Protein AF-A0A7C7AFZ4-F1 (afdb_monomer)

Mean predicted aligned error: 6.85 Å

Foldseek 3Di:
DDPVVVVVVVVVVVVLVVQLVVVLVVVVVVCQPPLDDDCVQWPADPVVQWTWHKAADDDPAKIWIWIWHDDPPQKTKIKIFIDHPRHTPDIDIDMHHRD

pLDDT: mean 86.12, std 11.02, range [52.03, 97.06]

Structure (mmCIF, N/CA/C/O backbone):
data_AF-A0A7C7AFZ4-F1
#
_entry.id   AF-A0A7C7AFZ4-F1
#
loop_
_atom_site.group_PDB
_atom_site.id
_atom_site.type_symbol
_atom_site.label_atom_id
_atom_site.label_alt_id
_atom_site.label_comp_id
_atom_site.label_asym_id
_atom_site.label_entity_id
_atom_site.label_seq_id
_atom_site.pdbx_PDB_ins_code
_atom_site.Cartn_x
_atom_site.Cartn_y
_atom_site.Cartn_z
_atom_site.occupancy
_atom_site.B_iso_or_equiv
_atom_site.auth_seq_id
_atom_site.auth_comp_id
_atom_site.auth_asym_id
_atom_site.auth_atom_id
_atom_site.pdbx_PDB_model_num
ATOM 1 N N . MET A 1 1 ? -26.416 13.632 30.093 1.00 53.59 1 MET A N 1
ATOM 2 C CA . MET A 1 1 ? -25.144 13.249 29.438 1.00 53.59 1 MET A CA 1
ATOM 3 C C . MET A 1 1 ? -24.028 14.039 30.119 1.00 53.59 1 MET A C 1
ATOM 5 O O . MET A 1 1 ? -24.160 15.250 30.195 1.00 53.59 1 MET A O 1
ATOM 9 N N . ASN A 1 2 ? -23.039 13.383 30.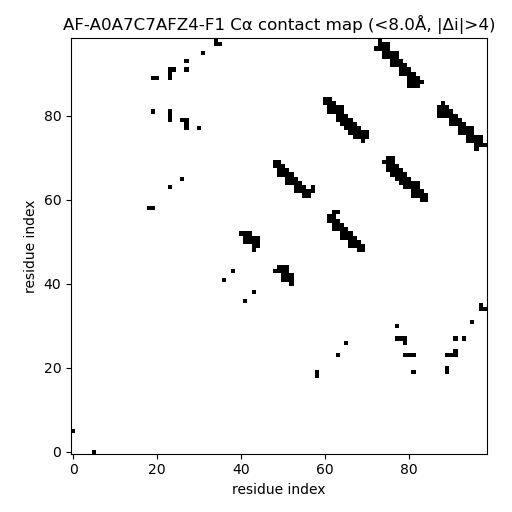739 1.00 66.56 2 ASN A N 1
ATOM 10 C CA . ASN A 1 2 ? -22.001 14.030 31.569 1.00 66.56 2 ASN A CA 1
ATOM 11 C C . ASN A 1 2 ? -20.807 14.475 30.697 1.00 66.56 2 ASN A C 1
ATOM 13 O O . ASN A 1 2 ? -20.442 13.758 29.766 1.00 66.56 2 ASN A O 1
ATOM 17 N N . LEU A 1 3 ? -20.192 15.616 31.024 1.00 67.69 3 LEU A N 1
ATOM 18 C CA . LEU A 1 3 ? -18.971 16.146 30.403 1.00 67.69 3 LEU A CA 1
ATOM 19 C C . LEU A 1 3 ? -17.846 15.095 30.327 1.00 67.69 3 LEU A C 1
ATOM 21 O O . LEU A 1 3 ? -17.151 15.019 29.322 1.00 67.69 3 LEU A O 1
ATOM 25 N N . PHE A 1 4 ? -17.732 14.233 31.342 1.00 63.09 4 PHE A N 1
ATOM 26 C CA . PHE A 1 4 ? -16.768 13.125 31.381 1.00 63.09 4 PHE A CA 1
ATOM 27 C C . PHE A 1 4 ? -17.001 12.073 30.279 1.00 63.09 4 PHE A C 1
ATOM 29 O O . PHE A 1 4 ? -16.064 11.578 29.662 1.00 63.09 4 PHE A O 1
ATOM 36 N N . ILE A 1 5 ? -18.264 11.756 29.981 1.00 61.84 5 ILE A N 1
ATOM 37 C CA . ILE A 1 5 ? -18.616 10.808 28.910 1.00 61.84 5 ILE A CA 1
ATOM 38 C C . ILE A 1 5 ? -18.335 11.443 27.542 1.00 61.84 5 ILE A C 1
ATOM 40 O O . ILE A 1 5 ? -17.912 10.761 26.612 1.00 61.84 5 ILE A O 1
ATOM 44 N N . LEU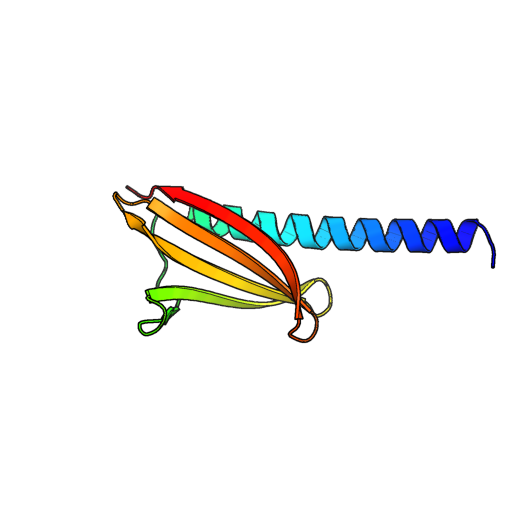 A 1 6 ? -18.553 12.755 27.415 1.00 58.16 6 LEU A N 1
ATOM 45 C CA . LEU A 1 6 ? -18.249 13.490 26.190 1.00 58.16 6 LEU A CA 1
ATOM 46 C C . LEU A 1 6 ? -16.735 13.572 25.946 1.00 58.16 6 LEU A C 1
ATOM 48 O O . LEU A 1 6 ? -16.301 13.323 24.827 1.00 58.16 6 LEU A O 1
ATOM 52 N N . SER A 1 7 ? -15.930 13.846 26.979 1.00 52.03 7 SER A N 1
ATOM 53 C CA . SER A 1 7 ? -14.469 13.888 26.855 1.00 52.03 7 SER A CA 1
ATOM 54 C C . SER A 1 7 ? -13.882 12.523 26.507 1.00 52.03 7 SER A C 1
ATOM 56 O O . SER A 1 7 ? -13.000 12.449 25.662 1.00 52.03 7 SER A O 1
ATOM 58 N N . GLN A 1 8 ? -14.400 11.436 27.091 1.00 62.88 8 GLN A N 1
ATOM 59 C CA . GLN A 1 8 ? -13.991 10.076 26.726 1.00 62.88 8 GLN A CA 1
ATOM 60 C C . GLN A 1 8 ? -1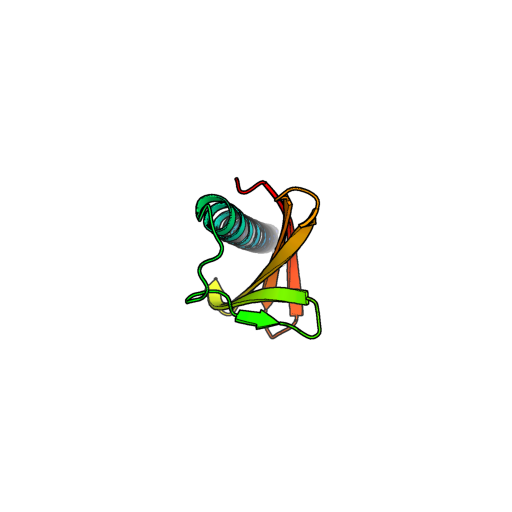4.323 9.743 25.269 1.00 62.88 8 GLN A C 1
ATOM 62 O O . GLN A 1 8 ? -13.485 9.178 24.575 1.00 62.88 8 GLN A O 1
ATOM 67 N N . LYS A 1 9 ? -15.510 10.136 24.785 1.00 61.78 9 LYS A N 1
ATOM 68 C CA . LYS A 1 9 ? -15.887 9.962 23.375 1.00 61.78 9 LYS A CA 1
ATOM 69 C C . LYS A 1 9 ? -14.993 10.762 22.430 1.00 61.78 9 LYS A C 1
ATOM 71 O O . LYS A 1 9 ? -14.572 10.233 21.412 1.00 61.78 9 LYS A O 1
ATOM 76 N N . ILE A 1 10 ? -14.695 12.020 22.755 1.00 65.25 10 ILE A N 1
ATOM 77 C CA . ILE A 1 10 ? -13.801 12.855 21.937 1.00 65.25 10 ILE A CA 1
ATOM 78 C C . ILE A 1 10 ? -12.390 12.262 21.917 1.00 65.25 10 ILE A C 1
ATOM 80 O O . ILE A 1 10 ? -11.789 12.160 20.853 1.00 65.25 10 ILE A O 1
ATOM 84 N N . ASN A 1 11 ? -11.887 11.818 23.072 1.00 66.44 11 ASN A N 1
ATOM 85 C CA . ASN A 1 11 ? -10.559 11.225 23.163 1.00 66.44 11 ASN A CA 1
ATOM 86 C C . ASN A 1 11 ? -10.471 9.908 22.382 1.00 66.44 11 ASN A C 1
ATOM 88 O O . ASN A 1 11 ? -9.511 9.707 21.653 1.00 66.44 11 ASN A O 1
ATOM 92 N N . SER A 1 12 ? -11.494 9.048 22.454 1.00 66.50 12 SER A N 1
ATOM 93 C CA . SER A 1 12 ? -11.502 7.793 21.694 1.00 66.50 12 SER A CA 1
ATOM 94 C C . SER A 1 12 ? -11.589 8.020 20.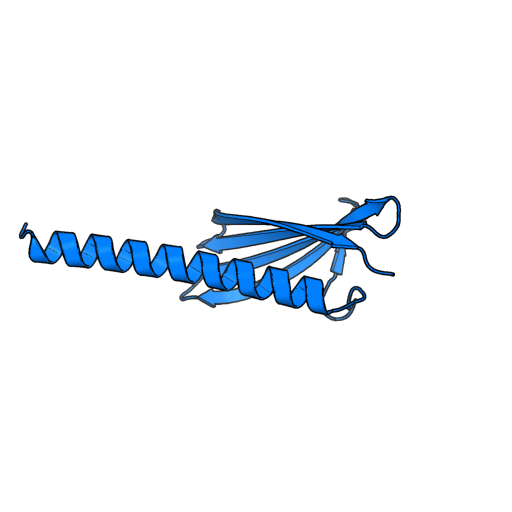183 1.00 66.50 12 SER A C 1
ATOM 96 O O . SER A 1 12 ? -11.011 7.260 19.414 1.00 66.50 12 SER A O 1
ATOM 98 N N . VAL A 1 13 ? -12.322 9.050 19.742 1.00 70.69 13 VAL A N 1
ATOM 99 C CA . VAL A 1 13 ? -12.385 9.432 18.322 1.00 70.69 13 VAL A CA 1
ATOM 100 C C . VAL A 1 13 ? -11.024 9.944 17.854 1.00 70.69 13 VAL A C 1
ATOM 102 O O . VAL A 1 13 ? -10.520 9.457 16.847 1.00 70.69 13 VAL A O 1
ATOM 105 N N . GLY A 1 14 ? -10.391 10.834 18.623 1.00 64.94 14 GLY A N 1
ATOM 106 C CA . GLY A 1 14 ? -9.052 11.340 18.311 1.00 64.94 14 GLY A CA 1
ATOM 107 C C . GLY A 1 14 ? -7.977 10.248 18.314 1.00 64.94 14 GLY A C 1
ATOM 108 O O . GLY A 1 14 ? -7.126 10.220 17.432 1.00 64.94 14 GLY A O 1
ATOM 109 N N . GLU A 1 15 ? -8.036 9.300 19.253 1.00 72.19 15 GLU A N 1
ATOM 110 C CA . GLU A 1 15 ? -7.157 8.123 19.262 1.00 72.19 15 GLU A CA 1
ATOM 111 C C . GLU A 1 15 ? -7.350 7.263 18.009 1.00 72.19 15 GLU A C 1
ATOM 113 O O . GLU A 1 15 ? -6.373 6.769 17.448 1.00 72.19 15 GLU A O 1
ATOM 118 N N . ASN A 1 16 ? -8.589 7.102 17.541 1.00 78.62 16 ASN A N 1
ATOM 119 C CA . ASN A 1 16 ? -8.873 6.326 16.341 1.00 78.62 16 ASN A CA 1
ATOM 120 C C . ASN A 1 16 ? -8.355 7.019 15.069 1.00 78.62 16 ASN A C 1
ATOM 122 O O . ASN A 1 16 ? -7.684 6.384 14.261 1.00 78.62 16 ASN A O 1
ATOM 126 N N . GLU A 1 17 ? -8.584 8.327 14.923 1.00 78.69 17 GLU A N 1
ATOM 127 C CA . GLU A 1 17 ? -8.036 9.125 13.814 1.00 78.69 17 GLU A CA 1
ATOM 128 C C . GLU A 1 17 ? -6.503 9.077 13.786 1.00 78.69 17 GLU A C 1
ATOM 130 O O . GLU A 1 17 ? -5.893 8.886 12.733 1.00 78.69 17 GLU A O 1
ATOM 135 N N . LEU A 1 18 ? -5.867 9.180 14.956 1.00 81.06 18 LEU A N 1
ATOM 136 C CA . LEU A 1 18 ? -4.414 9.137 15.079 1.00 81.06 18 LEU A CA 1
ATOM 137 C C . LEU A 1 18 ? -3.845 7.754 14.734 1.00 81.06 18 LEU A C 1
ATOM 139 O O . LEU A 1 18 ? -2.806 7.667 14.082 1.00 81.06 18 LEU A O 1
ATOM 143 N N . ARG A 1 19 ? -4.535 6.673 15.116 1.00 86.88 19 ARG A N 1
ATOM 144 C CA . ARG A 1 19 ? -4.163 5.302 14.734 1.00 86.88 19 ARG A CA 1
ATOM 145 C C . ARG A 1 19 ? -4.278 5.089 13.226 1.00 86.88 19 ARG A C 1
ATOM 147 O O . ARG A 1 19 ? -3.334 4.587 12.625 1.00 86.88 19 ARG A O 1
ATOM 154 N N . VAL A 1 20 ? -5.383 5.517 12.615 1.00 89.25 20 VAL A N 1
ATOM 155 C CA . VAL A 1 20 ? -5.593 5.442 11.159 1.00 89.25 20 VAL A CA 1
ATOM 156 C C . VAL A 1 20 ? -4.491 6.199 10.413 1.00 89.25 20 VAL A C 1
ATOM 158 O O . VAL A 1 20 ? -3.870 5.645 9.506 1.00 89.25 20 VAL A O 1
ATOM 161 N N . PHE A 1 21 ? -4.170 7.419 10.854 1.00 88.19 21 PHE A N 1
ATOM 162 C CA . PHE A 1 21 ? -3.056 8.200 10.316 1.00 88.19 21 PHE A CA 1
ATOM 163 C C . PHE A 1 21 ? -1.715 7.462 10.425 1.00 88.19 21 PHE A C 1
ATOM 165 O O . PHE A 1 21 ? -0.984 7.354 9.441 1.00 88.19 21 PHE A O 1
ATOM 172 N N . GLN A 1 22 ? -1.382 6.940 11.610 1.00 89.69 22 GLN A N 1
ATOM 173 C CA . GLN A 1 22 ? -0.127 6.217 11.838 1.00 89.69 22 GLN A CA 1
ATOM 174 C C . GLN A 1 22 ? -0.018 4.966 10.967 1.00 89.69 22 GLN A C 1
ATOM 176 O O . GLN A 1 22 ? 1.061 4.670 10.460 1.00 89.69 22 GLN A O 1
ATOM 181 N N . THR A 1 23 ? -1.121 4.250 10.761 1.00 92.19 23 THR A N 1
ATOM 182 C CA . THR A 1 23 ? -1.149 3.075 9.890 1.00 92.19 23 THR A CA 1
ATOM 183 C C . THR A 1 23 ? -0.981 3.446 8.421 1.00 92.19 23 THR A C 1
ATOM 185 O O . THR A 1 23 ? -0.198 2.799 7.730 1.00 92.19 23 THR A O 1
ATOM 188 N N . ALA A 1 24 ? -1.618 4.520 7.947 1.00 93.25 24 ALA A N 1
ATOM 189 C CA . ALA A 1 24 ? -1.388 5.013 6.590 1.00 93.25 24 ALA A CA 1
ATOM 190 C C . ALA A 1 24 ? 0.078 5.439 6.381 1.00 93.25 24 ALA A C 1
ATOM 192 O O . ALA A 1 24 ? 0.704 5.067 5.388 1.00 93.25 24 ALA A O 1
ATOM 193 N N . GLN A 1 25 ? 0.658 6.157 7.350 1.00 93.06 25 GLN A N 1
ATOM 194 C CA . GLN A 1 25 ? 2.075 6.540 7.335 1.00 93.06 25 GLN A CA 1
ATOM 195 C C . GLN A 1 25 ? 3.003 5.322 7.340 1.00 93.06 25 GLN A C 1
ATOM 197 O O . GLN A 1 25 ? 3.977 5.295 6.595 1.00 93.06 25 GLN A O 1
ATOM 202 N N . TYR A 1 26 ? 2.692 4.299 8.138 1.00 94.00 26 TYR A N 1
ATOM 203 C CA . TYR A 1 26 ? 3.469 3.063 8.174 1.00 94.00 26 TYR A CA 1
ATOM 204 C C . TYR A 1 26 ? 3.565 2.415 6.788 1.00 94.00 26 TYR A C 1
ATOM 206 O O . TYR A 1 26 ? 4.668 2.125 6.332 1.00 94.00 26 TYR A O 1
ATOM 214 N N . TYR A 1 27 ? 2.439 2.248 6.088 1.00 94.88 27 TYR A N 1
ATOM 215 C CA . TYR A 1 27 ? 2.431 1.644 4.752 1.00 94.88 27 TYR A CA 1
ATOM 216 C C . TYR A 1 27 ? 3.060 2.533 3.677 1.00 94.88 27 TYR A C 1
ATOM 218 O O . TYR A 1 27 ? 3.708 2.022 2.760 1.00 94.88 27 TYR A O 1
ATOM 226 N N . MET A 1 28 ? 2.930 3.855 3.802 1.00 94.75 28 MET A N 1
ATOM 227 C CA . MET A 1 28 ? 3.635 4.805 2.942 1.00 94.75 28 MET A CA 1
ATOM 228 C C . MET A 1 28 ? 5.152 4.615 3.054 1.00 94.75 28 MET A C 1
ATOM 230 O O . MET A 1 28 ? 5.834 4.464 2.042 1.00 94.75 28 MET A O 1
ATOM 234 N N . GLU A 1 29 ? 5.682 4.577 4.277 1.00 93.69 29 GLU A N 1
ATOM 235 C CA . GLU A 1 29 ? 7.119 4.410 4.508 1.00 93.69 29 GLU A CA 1
ATOM 236 C C . GLU A 1 29 ? 7.612 2.993 4.193 1.00 93.69 29 GLU A C 1
ATOM 238 O O . GLU A 1 29 ? 8.710 2.842 3.656 1.00 93.69 29 GLU A O 1
ATOM 243 N N . GLU A 1 30 ? 6.803 1.957 4.446 1.00 93.44 30 GLU A N 1
ATOM 244 C CA . GLU A 1 30 ? 7.094 0.584 4.013 1.00 93.44 30 GLU A CA 1
ATOM 245 C C . GLU A 1 30 ? 7.285 0.541 2.492 1.00 93.44 30 GLU A C 1
ATOM 247 O O . GLU A 1 30 ? 8.322 0.084 2.016 1.00 93.44 30 GLU A O 1
ATOM 252 N N . THR A 1 31 ? 6.331 1.098 1.738 1.00 91.94 31 THR A N 1
ATOM 253 C CA . THR A 1 31 ? 6.372 1.146 0.268 1.00 91.94 31 THR A CA 1
ATOM 254 C C . THR A 1 31 ? 7.570 1.953 -0.225 1.00 91.94 31 THR A C 1
ATOM 256 O O . THR A 1 31 ? 8.298 1.508 -1.111 1.00 91.94 31 THR A O 1
ATOM 259 N N . ARG A 1 32 ? 7.846 3.112 0.388 1.00 91.62 32 ARG A N 1
ATOM 260 C CA . ARG A 1 32 ? 9.027 3.929 0.067 1.00 91.62 32 ARG A CA 1
ATOM 261 C C . ARG A 1 32 ? 10.337 3.166 0.278 1.00 91.62 32 ARG A C 1
ATOM 263 O O . ARG A 1 32 ? 11.263 3.282 -0.524 1.00 91.62 32 ARG A O 1
ATOM 270 N N . SER A 1 33 ? 10.407 2.359 1.329 1.00 89.88 33 SER A N 1
ATOM 271 C CA . SER A 1 33 ? 11.624 1.647 1.724 1.00 89.88 33 SER A CA 1
ATOM 272 C C . SER A 1 33 ? 11.963 0.443 0.837 1.00 89.88 33 SER A C 1
ATOM 274 O O . SER A 1 33 ? 13.076 -0.069 0.939 1.00 89.88 33 SER A O 1
ATOM 276 N N . MET A 1 34 ? 11.057 -0.015 -0.040 1.00 87.25 34 MET A N 1
ATOM 277 C CA . MET A 1 34 ? 11.279 -1.225 -0.852 1.00 87.25 34 MET A CA 1
ATOM 278 C C . MET A 1 34 ? 12.358 -1.058 -1.933 1.00 87.25 34 MET A C 1
ATOM 280 O O . MET A 1 34 ? 12.980 -2.039 -2.333 1.00 87.25 34 MET A O 1
ATOM 284 N N . GLY A 1 35 ? 12.602 0.163 -2.419 1.00 82.12 35 GLY A N 1
ATOM 285 C CA . GLY A 1 35 ? 13.594 0.460 -3.467 1.00 82.12 35 GLY A CA 1
ATOM 286 C C . GLY A 1 35 ? 13.249 -0.049 -4.879 1.00 82.12 35 GLY A C 1
ATOM 287 O O . GLY A 1 35 ? 13.705 0.533 -5.857 1.00 82.12 35 GLY A O 1
ATOM 288 N N . VAL A 1 36 ? 12.434 -1.098 -4.992 1.00 85.31 36 VAL A N 1
ATOM 289 C CA . VAL A 1 36 ? 11.828 -1.635 -6.216 1.00 85.31 36 VAL A CA 1
ATOM 290 C C . VAL A 1 36 ? 10.470 -2.243 -5.855 1.00 85.31 36 VAL A C 1
ATOM 292 O O . VAL A 1 36 ? 10.280 -2.694 -4.726 1.00 85.31 36 VAL A O 1
ATOM 295 N N . ILE A 1 37 ? 9.521 -2.265 -6.793 1.00 87.00 37 ILE A N 1
ATOM 296 C CA . ILE A 1 37 ? 8.213 -2.891 -6.561 1.00 87.00 37 ILE A CA 1
ATOM 297 C C . ILE A 1 37 ? 8.386 -4.404 -6.418 1.00 87.00 37 ILE A C 1
ATOM 299 O O . ILE A 1 37 ? 8.834 -5.075 -7.349 1.00 87.00 37 ILE A O 1
ATOM 303 N N . ASP A 1 38 ? 7.990 -4.941 -5.266 1.00 87.62 38 ASP A N 1
ATOM 304 C CA . ASP A 1 38 ? 7.899 -6.381 -5.049 1.00 87.62 38 ASP A CA 1
ATOM 305 C C . ASP A 1 38 ? 6.622 -6.932 -5.701 1.00 87.62 38 ASP A C 1
ATOM 307 O O . ASP A 1 38 ? 5.520 -6.807 -5.163 1.00 87.62 38 ASP A O 1
ATOM 311 N N . THR A 1 39 ? 6.771 -7.578 -6.859 1.00 85.44 39 THR A N 1
ATOM 312 C CA . THR A 1 39 ? 5.671 -8.217 -7.606 1.00 85.44 39 THR A CA 1
ATOM 313 C C . THR A 1 39 ? 5.056 -9.430 -6.898 1.00 85.44 39 THR A C 1
ATOM 315 O O . THR A 1 39 ? 4.076 -9.988 -7.380 1.00 85.44 39 THR A O 1
ATOM 318 N N . GLY A 1 40 ? 5.640 -9.893 -5.788 1.00 87.94 40 GLY A N 1
ATOM 319 C CA . GLY A 1 40 ? 5.017 -10.879 -4.906 1.00 87.94 40 GLY A CA 1
ATOM 320 C C . GLY A 1 40 ? 3.999 -10.263 -3.941 1.00 87.94 40 GLY A C 1
ATOM 321 O O . GLY A 1 40 ? 3.105 -10.966 -3.474 1.00 87.94 40 GLY A O 1
ATOM 322 N N . LEU A 1 41 ? 4.124 -8.963 -3.652 1.00 88.94 41 LEU A N 1
ATOM 323 C CA . LEU A 1 41 ? 3.232 -8.215 -2.760 1.00 88.94 41 LEU A CA 1
ATOM 324 C C . LEU A 1 41 ? 2.251 -7.321 -3.519 1.00 88.94 41 LEU A C 1
ATOM 326 O O . LEU A 1 41 ? 1.137 -7.113 -3.043 1.00 88.94 41 LEU A O 1
ATOM 330 N N . PHE A 1 42 ? 2.673 -6.789 -4.663 1.00 93.19 42 PHE A N 1
ATOM 331 C CA . PHE A 1 42 ? 1.877 -5.917 -5.514 1.00 93.19 42 PHE A CA 1
ATOM 332 C C . PHE A 1 42 ? 1.460 -6.628 -6.796 1.00 93.19 42 PHE A C 1
ATOM 334 O O . PHE A 1 42 ? 2.271 -7.275 -7.461 1.00 93.19 42 PHE A O 1
ATOM 341 N N . ILE A 1 43 ? 0.201 -6.441 -7.170 1.00 93.75 43 ILE A N 1
ATOM 342 C CA . ILE A 1 43 ? -0.369 -6.911 -8.428 1.00 93.75 43 ILE A CA 1
ATOM 343 C C . ILE A 1 43 ? -0.407 -5.723 -9.386 1.00 93.75 43 ILE A C 1
ATOM 345 O O . ILE A 1 43 ? -0.762 -4.617 -8.994 1.00 93.75 43 ILE A O 1
ATOM 349 N N . TYR A 1 44 ? 0.010 -5.927 -10.634 1.00 93.31 44 TYR A N 1
ATOM 350 C CA . TYR A 1 44 ? -0.075 -4.881 -11.649 1.00 93.31 44 TYR A CA 1
ATOM 351 C C . TYR A 1 44 ? -1.457 -4.892 -12.302 1.00 93.31 44 TYR A C 1
ATOM 353 O O . TYR A 1 44 ? -1.817 -5.878 -12.949 1.00 93.31 44 TYR A O 1
ATOM 361 N N . ASP A 1 45 ? -2.189 -3.789 -12.169 1.00 93.06 45 ASP A N 1
ATOM 362 C CA . ASP A 1 45 ? -3.406 -3.528 -12.924 1.00 93.06 45 ASP A CA 1
ATOM 363 C C . ASP A 1 45 ? -3.034 -2.871 -14.261 1.00 93.06 45 ASP A C 1
ATOM 365 O O . ASP A 1 45 ? -2.589 -1.722 -14.333 1.00 93.06 45 ASP A O 1
ATOM 369 N N . SER A 1 46 ? -3.200 -3.627 -15.346 1.00 89.62 46 SER A N 1
ATOM 370 C CA . SER A 1 46 ? -2.932 -3.143 -16.699 1.00 89.62 46 SER A CA 1
ATOM 371 C C . SER A 1 46 ? -4.024 -2.236 -17.270 1.00 89.62 46 SER A C 1
ATOM 373 O O . SER A 1 46 ? -3.754 -1.542 -18.248 1.00 89.62 46 SER A O 1
ATOM 375 N N . GLU A 1 47 ? -5.243 -2.272 -16.724 1.00 90.50 47 GLU A N 1
ATOM 376 C CA . GLU A 1 47 ? -6.353 -1.419 -17.164 1.00 90.50 47 GLU A CA 1
ATOM 377 C C . GLU A 1 47 ? -6.161 0.006 -16.637 1.00 90.50 47 GLU A C 1
ATOM 379 O O . GLU A 1 47 ? -6.203 0.965 -17.410 1.00 90.50 47 GLU A O 1
ATOM 384 N N . GLU A 1 48 ? -5.851 0.129 -15.347 1.00 87.19 48 GLU A N 1
ATOM 385 C CA . GLU A 1 48 ? -5.637 1.413 -14.668 1.00 87.19 48 GLU A CA 1
ATOM 386 C C . GLU A 1 48 ? -4.161 1.860 -14.662 1.00 87.19 48 GLU A C 1
ATOM 388 O O . GLU A 1 48 ? -3.832 2.994 -14.304 1.00 87.19 48 GLU A O 1
ATOM 393 N N . GLY A 1 49 ? -3.238 0.985 -15.069 1.00 89.75 49 GLY A N 1
ATOM 394 C CA . GLY A 1 49 ? -1.824 1.303 -15.269 1.00 89.75 49 GLY A CA 1
ATOM 395 C C . GLY A 1 49 ? -1.021 1.524 -13.984 1.00 89.75 49 GLY A C 1
ATOM 396 O O . GLY A 1 49 ? -0.019 2.245 -14.015 1.00 89.75 49 GLY A O 1
ATOM 397 N N . HIS A 1 50 ? -1.419 0.914 -12.868 1.00 92.38 50 HIS A N 1
ATOM 398 C CA . HIS A 1 50 ? -0.745 1.047 -11.575 1.00 92.38 50 HIS A CA 1
ATOM 399 C C . HIS A 1 50 ? -0.560 -0.304 -10.880 1.00 92.38 50 HIS A C 1
ATOM 401 O O . HIS A 1 50 ? -1.140 -1.314 -11.262 1.00 92.38 50 HIS A O 1
ATOM 407 N N . TYR A 1 51 ? 0.301 -0.331 -9.869 1.00 93.88 51 TYR A N 1
ATOM 408 C CA . TYR A 1 51 ? 0.457 -1.489 -8.998 1.00 93.88 51 TYR A CA 1
ATOM 409 C C . TYR A 1 51 ? -0.409 -1.311 -7.765 1.00 93.88 51 TYR A C 1
ATOM 411 O O . TYR A 1 51 ? -0.377 -0.245 -7.157 1.00 93.88 51 TYR A O 1
ATOM 419 N N . GLU A 1 52 ? -1.120 -2.351 -7.362 1.00 95.38 52 GLU A N 1
ATOM 420 C CA . GLU A 1 52 ? -1.987 -2.333 -6.193 1.00 95.38 52 GLU A CA 1
ATOM 421 C C . GLU A 1 52 ? -1.633 -3.435 -5.195 1.00 95.38 52 GLU A C 1
ATOM 423 O O . GLU A 1 52 ? -1.165 -4.522 -5.547 1.00 95.38 52 GLU A O 1
ATOM 428 N N . ARG A 1 53 ? -1.848 -3.140 -3.915 1.00 94.75 53 ARG A N 1
ATOM 429 C CA . ARG A 1 53 ? -1.745 -4.099 -2.819 1.00 94.75 53 ARG A CA 1
ATOM 430 C C . ARG A 1 53 ? -2.847 -3.831 -1.812 1.00 94.75 53 ARG A C 1
ATOM 432 O O . ARG A 1 53 ? -2.894 -2.758 -1.214 1.00 94.75 53 ARG A O 1
ATOM 439 N N . CYS A 1 54 ? -3.664 -4.847 -1.561 1.00 93.44 54 CYS A N 1
ATOM 440 C CA . CYS A 1 54 ? -4.730 -4.797 -0.568 1.00 93.44 54 CYS A CA 1
ATOM 441 C C . CYS A 1 54 ? -4.332 -5.602 0.671 1.00 93.44 54 CYS A C 1
ATOM 443 O O . CYS A 1 54 ? -3.948 -6.770 0.583 1.00 93.44 54 CYS A O 1
ATOM 445 N N . ILE A 1 55 ? -4.432 -4.983 1.843 1.00 93.31 55 ILE A N 1
ATOM 446 C CA . ILE A 1 55 ? -4.093 -5.583 3.132 1.00 93.31 55 ILE A CA 1
ATOM 447 C C . ILE A 1 55 ? -5.350 -5.582 3.994 1.00 93.31 55 ILE A C 1
ATOM 449 O O . ILE A 1 55 ? -5.816 -4.540 4.451 1.00 93.31 55 ILE A O 1
ATOM 453 N N . SER A 1 56 ? -5.911 -6.767 4.217 1.00 89.88 56 SER A N 1
ATOM 454 C CA . SER A 1 56 ? -7.083 -6.959 5.072 1.00 89.88 56 SER A CA 1
ATOM 455 C C . SER A 1 56 ? -6.712 -7.016 6.555 1.00 89.88 56 SER A C 1
ATOM 457 O O . SER A 1 56 ? -5.618 -7.461 6.906 1.00 89.88 56 SER A O 1
ATOM 459 N N . SER A 1 57 ? -7.676 -6.698 7.422 1.00 84.44 57 SER A N 1
ATOM 460 C CA . SER A 1 57 ? -7.588 -6.905 8.877 1.00 84.44 57 SER A CA 1
ATOM 461 C C . SER A 1 57 ? -6.536 -6.041 9.577 1.00 84.44 57 SER A C 1
ATOM 463 O O . SER A 1 57 ? -5.911 -6.468 10.550 1.00 84.44 57 SER A O 1
ATOM 465 N N . ILE A 1 58 ? -6.363 -4.808 9.109 1.00 80.62 58 ILE A N 1
ATOM 466 C CA . ILE A 1 58 ? -5.623 -3.774 9.836 1.00 80.62 58 ILE A CA 1
ATOM 467 C C . ILE A 1 58 ? -6.599 -3.066 10.785 1.00 80.62 58 ILE A C 1
ATOM 469 O O . ILE A 1 58 ? -7.765 -2.938 10.448 1.00 80.62 58 ILE A O 1
ATOM 473 N N . LEU A 1 59 ? -6.162 -2.627 11.972 1.00 75.69 59 LEU A N 1
ATOM 474 C CA . LEU A 1 59 ? -6.962 -1.810 12.913 1.00 75.69 59 LEU A CA 1
ATOM 475 C C . LEU A 1 59 ? -8.471 -2.154 12.992 1.00 75.69 59 LEU A C 1
ATOM 477 O O . LEU A 1 59 ? -9.280 -1.528 12.313 1.00 75.69 59 LEU A O 1
ATOM 481 N N . ASP A 1 60 ? -8.859 -3.096 13.858 1.00 72.94 60 ASP A N 1
ATOM 482 C CA . ASP A 1 60 ? -10.258 -3.329 14.276 1.00 72.94 60 ASP A CA 1
ATOM 483 C C . ASP A 1 60 ? -11.306 -3.222 13.132 1.00 72.94 60 ASP A C 1
ATOM 485 O O . ASP A 1 60 ? -12.282 -2.476 13.241 1.00 72.94 60 ASP A O 1
ATOM 489 N N . ASN A 1 61 ? -11.099 -3.991 12.050 1.00 82.38 61 ASN A N 1
ATOM 490 C CA . ASN A 1 61 ? -11.927 -4.085 10.825 1.00 82.38 61 ASN A CA 1
ATOM 491 C C . ASN A 1 61 ? -11.675 -3.035 9.730 1.00 82.38 61 ASN A C 1
ATOM 493 O O . ASN A 1 61 ? -12.568 -2.760 8.927 1.00 82.38 61 ASN A O 1
ATOM 497 N N . CYS A 1 62 ? -10.473 -2.475 9.657 1.00 88.81 62 CYS A N 1
ATOM 498 C CA . CYS A 1 62 ? -10.054 -1.697 8.500 1.00 88.81 62 CYS A CA 1
ATOM 499 C C . CYS A 1 62 ? -9.265 -2.562 7.494 1.00 88.81 62 CYS A C 1
ATOM 501 O O . CYS A 1 62 ? -8.735 -3.636 7.808 1.00 88.81 62 CYS A O 1
ATOM 503 N N . SER A 1 63 ? -9.167 -2.078 6.265 1.00 93.62 63 SER A N 1
ATOM 504 C CA . SER A 1 63 ? -8.240 -2.559 5.238 1.00 93.62 63 SER A CA 1
ATOM 505 C C . SER A 1 63 ? -7.397 -1.396 4.724 1.00 93.62 63 SER A C 1
ATOM 507 O O . SER A 1 63 ? -7.823 -0.247 4.799 1.00 93.62 63 SER A O 1
ATOM 509 N N . ALA A 1 64 ? -6.188 -1.681 4.245 1.00 94.75 64 ALA A N 1
ATOM 510 C CA . ALA A 1 64 ? -5.380 -0.716 3.505 1.00 94.75 64 ALA A CA 1
ATOM 511 C C . ALA A 1 64 ? -5.332 -1.113 2.036 1.00 94.75 64 AL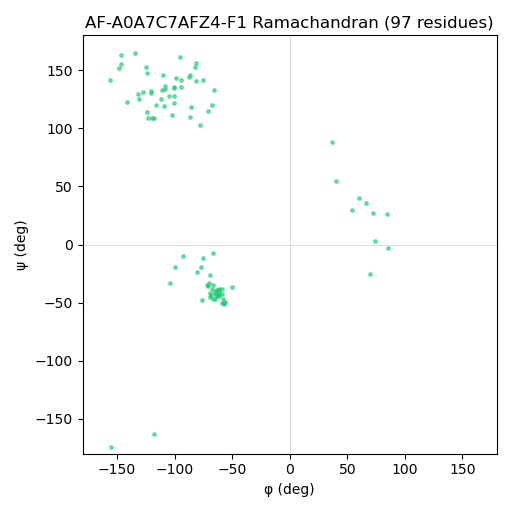A A C 1
ATOM 513 O O . ALA A 1 64 ? -5.057 -2.271 1.723 1.00 94.75 64 ALA A O 1
ATOM 514 N N . GLU A 1 65 ? -5.532 -0.146 1.159 1.00 96.25 65 GLU A N 1
ATOM 515 C CA . GLU A 1 65 ? -5.255 -0.256 -0.266 1.00 96.25 65 GLU A CA 1
ATOM 516 C C . GLU A 1 65 ? -4.084 0.660 -0.588 1.00 96.25 65 GLU A C 1
ATOM 518 O O . GLU A 1 65 ? -4.084 1.841 -0.249 1.00 96.25 65 GLU A O 1
A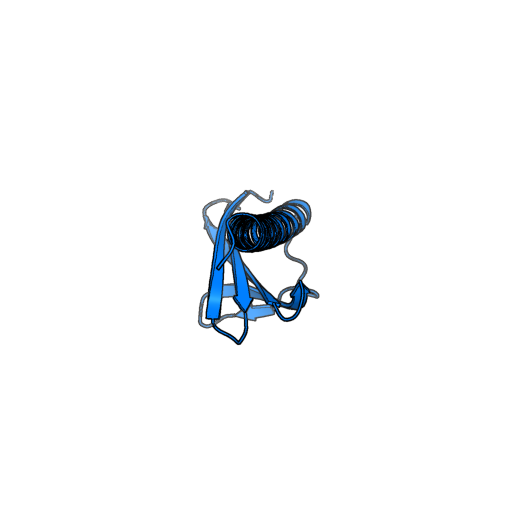TOM 523 N N . ILE A 1 66 ? -3.043 0.096 -1.189 1.00 96.50 66 ILE A N 1
ATOM 524 C CA . ILE A 1 66 ? -1.833 0.822 -1.554 1.00 96.50 66 ILE A CA 1
ATOM 525 C C . ILE A 1 66 ? -1.728 0.796 -3.067 1.00 96.50 66 ILE A C 1
ATOM 527 O O . ILE A 1 66 ? -1.606 -0.283 -3.645 1.00 96.50 66 ILE A O 1
ATOM 531 N N . LYS A 1 67 ? -1.717 1.969 -3.697 1.00 96.19 67 LYS A N 1
ATOM 532 C CA . LYS A 1 67 ? -1.522 2.122 -5.141 1.00 96.19 67 LYS A CA 1
ATOM 533 C C . LYS A 1 67 ? -0.176 2.772 -5.406 1.00 96.19 67 LYS A C 1
ATOM 535 O O . LYS A 1 67 ? 0.164 3.785 -4.798 1.00 96.19 67 LYS A O 1
ATOM 540 N N . VAL A 1 68 ? 0.584 2.211 -6.335 1.00 94.69 68 VAL A N 1
ATOM 5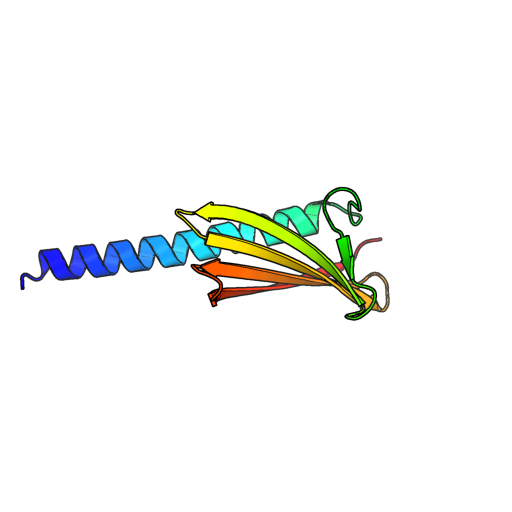41 C CA . VAL A 1 68 ? 1.848 2.763 -6.821 1.00 94.69 68 VAL A CA 1
ATOM 542 C C . VAL A 1 68 ? 1.703 3.055 -8.305 1.00 94.69 68 VAL A C 1
ATOM 544 O O . VAL A 1 68 ? 1.639 2.149 -9.137 1.00 94.69 68 VAL A O 1
ATOM 547 N N . ILE A 1 69 ? 1.656 4.340 -8.634 1.00 94.44 69 ILE A N 1
ATOM 548 C CA . ILE A 1 69 ? 1.406 4.834 -9.984 1.00 94.44 69 ILE A CA 1
ATOM 549 C C . ILE A 1 69 ? 2.746 5.275 -10.582 1.00 94.44 69 ILE A C 1
ATOM 551 O O . ILE A 1 69 ? 3.328 6.266 -10.117 1.00 94.44 69 ILE A O 1
ATOM 555 N N . PRO A 1 70 ? 3.266 4.566 -11.597 1.00 90.94 70 PRO A N 1
ATOM 556 C CA . PRO A 1 70 ? 4.506 4.955 -12.247 1.00 90.94 70 PRO A CA 1
ATOM 557 C C . PRO A 1 70 ? 4.334 6.287 -12.987 1.00 90.94 70 PRO A C 1
ATOM 559 O O . PRO A 1 70 ? 3.382 6.503 -13.736 1.00 90.94 70 PRO A O 1
ATOM 562 N N . ALA A 1 71 ? 5.288 7.191 -12.783 1.00 89.50 71 ALA A N 1
ATOM 563 C CA . ALA A 1 71 ? 5.374 8.482 -13.450 1.00 89.50 71 ALA A CA 1
ATOM 564 C C . ALA A 1 71 ? 6.664 8.567 -14.287 1.00 89.50 71 ALA A C 1
ATOM 566 O O . ALA A 1 71 ? 7.285 7.566 -14.647 1.00 89.50 71 ALA A O 1
ATOM 567 N N . LYS A 1 72 ? 7.067 9.781 -14.674 1.00 87.94 72 LYS A N 1
ATOM 568 C CA . LYS A 1 72 ? 8.269 9.987 -15.496 1.00 87.94 72 LYS A CA 1
ATOM 569 C C . LYS A 1 72 ? 9.533 9.989 -14.634 1.00 87.94 72 LYS A C 1
ATOM 571 O O . LYS A 1 72 ? 9.502 10.405 -13.481 1.00 87.94 72 LYS A O 1
ATOM 576 N N . TYR A 1 73 ? 10.661 9.613 -15.238 1.00 86.50 73 TYR A N 1
ATOM 577 C CA . TYR A 1 73 ? 12.002 9.732 -14.643 1.00 86.50 73 TYR A CA 1
ATOM 578 C C . TYR A 1 73 ? 12.197 8.943 -13.332 1.00 86.50 73 TYR A C 1
ATOM 580 O O . TYR A 1 73 ? 12.808 9.453 -12.399 1.00 86.50 73 TYR A O 1
ATOM 588 N N . GLY A 1 74 ? 11.653 7.723 -13.244 1.00 84.88 74 GLY A N 1
ATOM 589 C CA . GLY A 1 74 ? 11.785 6.867 -12.050 1.00 84.88 74 GLY A CA 1
ATOM 590 C C . GLY A 1 74 ? 10.933 7.313 -10.855 1.00 84.88 74 GLY A C 1
ATOM 591 O O . GLY A 1 74 ? 10.988 6.707 -9.785 1.00 84.88 74 GLY A O 1
ATOM 592 N N . MET A 1 75 ? 10.125 8.365 -11.021 1.00 90.62 75 MET A N 1
ATOM 593 C CA . MET A 1 75 ? 9.168 8.802 -10.014 1.00 90.62 75 MET A CA 1
ATOM 594 C C . MET A 1 75 ? 7.958 7.871 -9.979 1.00 90.62 75 MET A C 1
ATOM 596 O O . MET A 1 75 ? 7.455 7.455 -11.020 1.00 90.62 75 MET A O 1
ATOM 600 N N . HIS A 1 76 ? 7.468 7.610 -8.776 1.00 93.44 76 HIS A N 1
ATOM 601 C CA . HIS A 1 76 ? 6.261 6.850 -8.510 1.00 93.44 76 HIS A CA 1
ATOM 602 C C . HIS A 1 76 ? 5.413 7.634 -7.512 1.00 93.44 76 HIS A C 1
ATOM 604 O O . HIS A 1 76 ? 5.918 8.078 -6.475 1.00 93.44 76 HIS A O 1
ATOM 610 N N . TYR A 1 77 ? 4.138 7.832 -7.828 1.00 94.94 77 TYR A N 1
ATOM 611 C CA . TYR A 1 77 ? 3.169 8.301 -6.845 1.00 94.94 77 TYR A CA 1
ATOM 612 C C . TYR A 1 77 ? 2.703 7.112 -6.021 1.00 94.94 77 TYR A C 1
ATOM 614 O O . TYR A 1 77 ? 2.531 6.020 -6.554 1.00 94.94 77 TYR A O 1
ATOM 622 N N . ILE A 1 78 ? 2.531 7.329 -4.725 1.00 95.31 78 ILE A N 1
ATOM 623 C CA . ILE A 1 78 ? 2.029 6.324 -3.798 1.00 95.31 78 ILE A CA 1
ATOM 624 C C . ILE A 1 78 ? 0.758 6.892 -3.182 1.00 95.31 78 ILE A C 1
ATOM 626 O O . ILE A 1 78 ? 0.759 8.022 -2.694 1.00 95.31 78 ILE A O 1
ATOM 630 N N . GLU A 1 79 ? -0.305 6.112 -3.190 1.00 97.06 79 GLU A N 1
ATOM 631 C CA . GLU A 1 79 ? -1.557 6.405 -2.505 1.00 97.06 79 GLU A CA 1
ATOM 632 C C . GLU A 1 79 ? -1.824 5.279 -1.512 1.00 97.06 79 GLU A C 1
ATOM 634 O O . GLU A 1 79 ? -1.662 4.108 -1.847 1.00 97.06 79 GLU A O 1
ATOM 639 N N . VAL A 1 80 ? -2.153 5.640 -0.276 1.00 96.62 80 VAL A N 1
ATOM 640 C CA . VAL A 1 80 ? -2.529 4.703 0.780 1.00 96.62 80 VAL A CA 1
ATOM 641 C C . VAL A 1 80 ? -3.910 5.091 1.274 1.00 96.62 80 VAL A C 1
ATOM 643 O O . VAL A 1 80 ? -4.065 6.102 1.966 1.00 96.62 80 VAL A O 1
ATOM 646 N N . ASP A 1 81 ? -4.884 4.258 0.948 1.00 96.38 81 ASP A N 1
ATOM 647 C CA . ASP A 1 81 ? -6.268 4.406 1.359 1.00 96.38 81 ASP A CA 1
ATOM 648 C C . ASP A 1 81 ? -6.528 3.466 2.532 1.00 96.38 81 ASP A C 1
ATOM 650 O O . ASP A 1 81 ? -6.232 2.274 2.473 1.00 96.38 81 ASP A O 1
ATOM 654 N N . ILE A 1 82 ? -7.076 3.993 3.623 1.00 94.50 82 ILE A N 1
ATOM 655 C CA . ILE A 1 8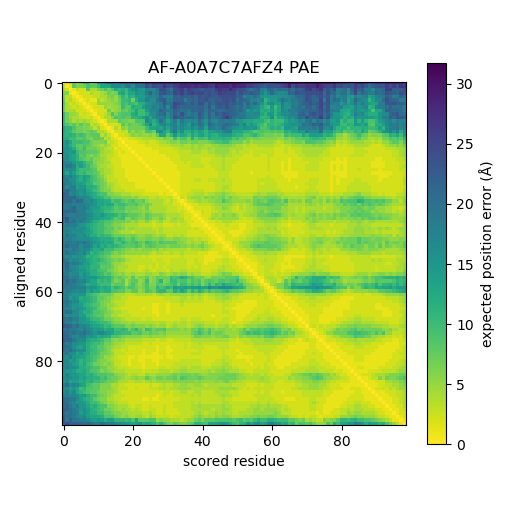2 ? -7.587 3.182 4.726 1.00 94.50 82 ILE A CA 1
ATOM 656 C C . ILE A 1 82 ? -9.095 3.109 4.567 1.00 94.50 82 ILE A C 1
ATOM 658 O O . ILE A 1 82 ? -9.778 4.137 4.572 1.00 94.50 82 ILE A O 1
ATOM 662 N N . LEU A 1 83 ? -9.608 1.890 4.456 1.00 93.94 83 LEU A N 1
ATOM 663 C CA . LEU A 1 83 ? -11.018 1.609 4.282 1.00 93.94 83 LEU A CA 1
ATOM 664 C C . LEU A 1 83 ? -11.584 0.969 5.538 1.00 93.94 83 LEU A C 1
ATOM 666 O O . LEU A 1 83 ? -10.922 0.171 6.199 1.00 93.94 83 LEU A O 1
ATOM 670 N N . LYS A 1 84 ? -12.837 1.283 5.837 1.00 90.88 84 LYS A N 1
ATOM 671 C CA . LYS A 1 84 ? -13.628 0.624 6.867 1.00 90.88 84 LYS A CA 1
ATOM 672 C C . LYS A 1 84 ? -14.976 0.262 6.273 1.00 90.88 84 LYS A C 1
ATOM 674 O O . LYS A 1 84 ? -15.643 1.120 5.710 1.00 90.88 84 LYS A O 1
ATOM 679 N N . ASP A 1 85 ? -15.348 -1.013 6.366 1.00 88.06 85 ASP A N 1
ATOM 680 C CA . ASP A 1 85 ? -16.589 -1.538 5.778 1.00 88.06 85 ASP A CA 1
ATOM 681 C C . ASP A 1 85 ? -16.733 -1.228 4.264 1.00 88.06 85 ASP A C 1
ATOM 683 O O . ASP A 1 85 ? -17.839 -1.099 3.745 1.00 88.06 85 ASP A O 1
ATOM 687 N N . GLY A 1 86 ? -15.604 -1.118 3.548 1.00 84.94 86 GLY A N 1
ATOM 688 C CA . GLY A 1 86 ? -15.545 -0.789 2.116 1.00 84.94 86 GLY A CA 1
ATOM 689 C C . GLY A 1 86 ? -15.568 0.709 1.786 1.00 84.94 86 GLY A C 1
ATOM 690 O O . GLY A 1 86 ? -15.439 1.066 0.620 1.00 84.94 86 GLY A O 1
ATOM 691 N N . GLU A 1 87 ? -15.697 1.592 2.780 1.00 90.56 87 GLU A N 1
ATOM 692 C CA . GLU A 1 87 ? -15.643 3.044 2.586 1.00 90.56 87 GLU A CA 1
ATOM 693 C C . GLU A 1 87 ? -14.271 3.604 2.963 1.00 90.56 87 GLU A C 1
ATOM 695 O O . GLU A 1 87 ? -13.720 3.274 4.014 1.00 90.56 87 GLU A O 1
ATOM 700 N N . VAL A 1 88 ? -13.728 4.49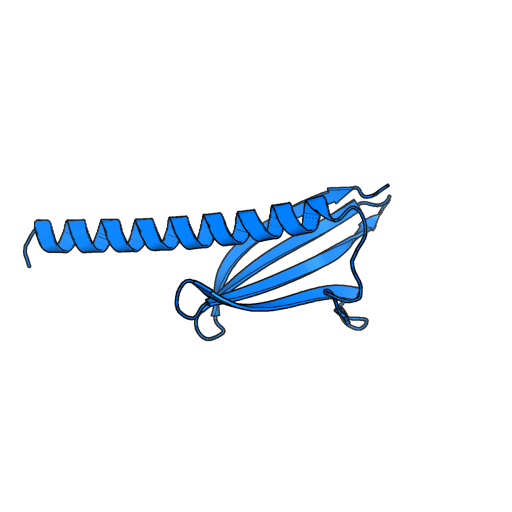3 2.130 1.00 92.81 88 VAL A N 1
ATOM 701 C CA . VAL A 1 88 ? -12.453 5.166 2.402 1.00 92.81 88 VAL A CA 1
ATOM 702 C C . VAL A 1 88 ? -12.636 6.177 3.535 1.00 92.81 88 VAL A C 1
ATOM 704 O O . VAL A 1 88 ? -13.346 7.171 3.390 1.00 92.81 88 VAL A O 1
ATOM 707 N N . ILE A 1 89 ? -11.971 5.935 4.665 1.00 91.81 89 ILE A N 1
ATOM 708 C CA . ILE A 1 89 ? -12.011 6.808 5.847 1.00 91.81 89 ILE A CA 1
ATOM 709 C C . ILE A 1 89 ? -10.792 7.728 5.944 1.00 91.81 89 ILE A C 1
ATOM 711 O O . ILE A 1 89 ? -10.834 8.730 6.659 1.00 91.81 89 ILE A O 1
ATOM 715 N N . TYR A 1 90 ? -9.701 7.397 5.250 1.00 92.56 90 TYR A N 1
ATOM 716 C CA . TYR A 1 90 ? -8.486 8.203 5.223 1.00 92.56 90 TYR A CA 1
ATOM 717 C C . TYR A 1 90 ? -7.674 7.932 3.957 1.00 92.56 90 TYR A C 1
ATOM 719 O O . TYR A 1 90 ? -7.560 6.783 3.544 1.00 92.56 90 TYR A O 1
ATOM 727 N N . ILE A 1 91 ? -7.084 8.984 3.387 1.00 94.50 91 ILE A N 1
ATOM 728 C CA . ILE A 1 91 ? -6.228 8.916 2.197 1.00 94.50 91 ILE A CA 1
ATOM 729 C C . ILE A 1 91 ? -4.907 9.604 2.519 1.00 94.50 91 ILE A C 1
ATOM 731 O O . ILE A 1 91 ? -4.890 10.739 3.007 1.00 94.50 91 ILE A O 1
ATOM 735 N N . LEU A 1 92 ? -3.801 8.938 2.202 1.00 96.00 92 LEU A N 1
ATOM 736 C CA . LEU A 1 92 ? -2.466 9.512 2.251 1.00 96.00 92 LEU A CA 1
ATOM 737 C C . LEU A 1 92 ? -1.781 9.383 0.896 1.00 96.00 92 LEU A C 1
ATOM 739 O O . LEU A 1 92 ? -1.406 8.296 0.470 1.00 96.00 92 LEU A O 1
ATOM 743 N N . THR A 1 93 ? -1.531 10.522 0.262 1.00 95.56 93 THR A N 1
ATOM 744 C CA . THR A 1 93 ? -0.775 10.590 -0.989 1.00 95.56 93 THR A CA 1
ATOM 745 C C . THR A 1 93 ? 0.674 10.976 -0.734 1.00 95.56 93 THR A C 1
ATOM 747 O O . THR A 1 93 ? 0.975 11.843 0.090 1.00 95.56 93 THR A O 1
ATOM 750 N N . GLY A 1 94 ? 1.581 10.393 -1.500 1.00 93.75 94 GLY A N 1
ATOM 751 C CA . GLY A 1 94 ? 2.998 10.689 -1.461 1.00 93.75 94 GLY A CA 1
ATOM 752 C C . GLY A 1 94 ? 3.677 10.351 -2.778 1.00 93.75 94 GLY A C 1
ATOM 753 O O . GLY A 1 94 ? 3.043 9.984 -3.764 1.00 93.75 94 GLY A O 1
ATOM 754 N N . SER A 1 95 ? 4.995 10.483 -2.799 1.00 92.81 95 SER A N 1
ATOM 755 C CA . SER A 1 95 ? 5.796 10.066 -3.940 1.00 92.81 95 SER A CA 1
ATOM 756 C C . SER A 1 95 ? 7.151 9.543 -3.492 1.00 92.81 95 SER A C 1
ATOM 758 O O . SER A 1 95 ? 7.582 9.771 -2.357 1.00 92.81 95 SER A O 1
ATOM 760 N N . ILE A 1 96 ? 7.811 8.832 -4.397 1.00 92.44 96 ILE A N 1
ATOM 761 C CA . ILE A 1 96 ? 9.207 8.431 -4.279 1.00 92.44 96 ILE A CA 1
ATOM 762 C C . ILE A 1 96 ? 9.866 8.408 -5.654 1.00 92.44 96 ILE A C 1
ATOM 764 O O . ILE A 1 96 ? 9.197 8.262 -6.674 1.00 92.44 96 ILE A O 1
ATOM 768 N N . VAL A 1 97 ? 11.186 8.561 -5.685 1.00 89.75 97 VAL A N 1
ATOM 769 C CA . VAL A 1 97 ? 12.001 8.281 -6.866 1.00 89.75 97 VAL A CA 1
ATOM 770 C C . VAL A 1 97 ? 12.805 7.026 -6.571 1.00 89.75 97 VAL A C 1
ATOM 772 O O . VAL A 1 97 ? 13.586 7.012 -5.618 1.00 89.75 97 VAL A O 1
ATOM 775 N N . TRP A 1 98 ? 12.600 5.987 -7.373 1.00 83.94 98 TRP A N 1
ATOM 776 C CA . TRP A 1 98 ? 13.464 4.812 -7.361 1.00 83.94 98 TRP A CA 1
ATOM 777 C C . TRP A 1 98 ? 14.543 4.956 -8.445 1.00 83.94 98 TRP A C 1
ATOM 779 O O . TRP A 1 98 ? 14.254 5.534 -9.500 1.00 83.94 98 TRP A O 1
ATOM 789 N N . PRO A 1 99 ? 15.786 4.528 -8.157 1.00 67.94 99 PRO A N 1
ATOM 790 C CA . PRO A 1 99 ? 16.914 4.627 -9.082 1.00 67.94 99 PRO A CA 1
ATOM 791 C C . PRO A 1 99 ? 16.794 3.704 -10.301 1.00 67.94 99 PRO A C 1
ATOM 793 O O . PRO A 1 99 ? 16.113 2.659 -10.208 1.00 67.94 99 PRO A O 1
#

Radius of gyration: 16.37 Å; Cα contacts (8 Å, |Δi|>4): 150; chains: 1; bounding box: 42×27×49 Å

Secondary structure (DSSP, 8-state):
--HHHHHHHHHHHHHHHHHHHHHHHHHHHHHHHTSS--TTT-EEETTTTEEEEEEEEETTTEEEEEEEEE-STTEEEEEEEEEETTEEEEEEEEEEE--

Nearest PDB structures (foldseek):
  7wzf-assembly1_A  TM=6.467E-01  e=9.084E-01  Streptomyces yunnanensis
  5efv-assembly1_C  TM=7.225E-01  e=2.049E+00  Dubowvirus dv11
  5ezn-assembly1_A  TM=5.777E-01  e=1.624E+00  Plasmodium falciparum 3D7
  2lme-assembly1_A  TM=5.494E-01  e=3.664E+00  Yersinia enterocolitica subsp. enterocolitica 8081
  7pi2-assembly1_A  TM=4.963E-01  e=7.800E+00  Plasmodium falciparum 3D7

Sequence (99 aa):
MNLFILSQKINSVGENELRVFQTAQYYMEETRSMGVIDTGLFIYDSEEGHYERCISSILDNCSAEIKVIPAKYGMHYIEVDILKDGEVIYILTGSIVWP

Solvent-accessible surface area (backbone atoms only — not comparable to full-atom values): 5594 Å² total; per-residue (Å²): 137,57,71,68,59,51,51,51,52,51,49,53,50,51,52,48,55,51,50,53,49,52,51,39,51,49,54,52,52,52,60,63,69,55,67,57,89,54,71,90,69,31,48,77,40,80,87,83,58,29,32,38,34,79,43,76,77,39,77,98,63,20,31,38,41,37,39,41,36,75,56,73,92,46,27,28,39,36,39,29,34,35,25,45,90,85,41,79,79,45,78,46,78,51,70,47,73,41,132